Protein AF-A0A8T5BV84-F1 (afdb_monomer)

Solvent-accessible surface area (backbone atoms only — not comparable to full-atom values): 6083 Å² total; per-r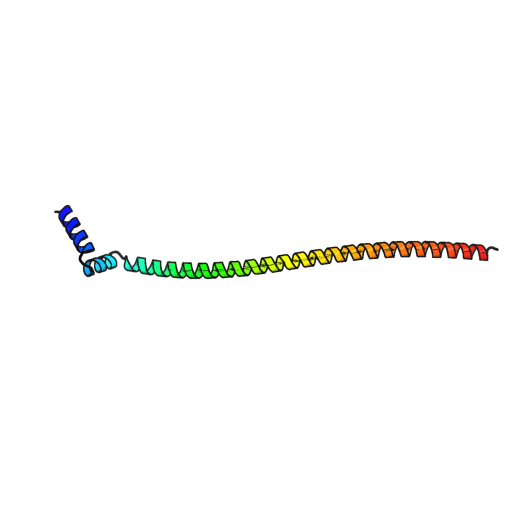esidue (Å²): 105,74,69,55,52,52,51,52,52,52,49,40,53,74,74,32,67,67,58,32,50,51,50,36,54,74,74,41,50,57,63,50,50,57,49,49,55,50,50,53,52,52,51,53,53,51,53,52,53,52,50,52,50,52,52,53,51,52,53,51,52,53,51,54,49,52,51,50,56,52,50,51,55,50,51,54,51,52,51,52,52,52,52,52,53,50,53,52,52,54,52,51,52,52,52,51,52,51,53,51,53,51,52,56,54,50,53,53,66,73,75,110

Secondary structure (DSSP, 8-state):
-HHHHHHHHHHHHHH-HHHHHHHHHHTTHHHHHHHHHHHHHHHHHHHHHHHHHHHHHHHHHHHHHHHHHHHHHHHHHHHHHHHHHHHHHHHHHHHHHHHHHHHHHHHHHHH-

Foldseek 3Di:
DVVVVVVVLVVCCVPPPVSVVVVCVVVCVVVVVVVVVVVVVVVVVVVVVVVVVVVVVVVVVVVVVVVVVVVVVVVVVVVVVVVVVVVVVVVVVVVVVVVVVVVVVVVVVVVD

Radius of gyration: 45.25 Å; Cα contacts (8 Å, |Δi|>4): 10; chains: 1; bounding box: 74×21×131 Å

pLDDT: mean 96.18, std 4.58, range [66.12, 98.62]

Mean predicted aligned error: 7.13 Å

Sequence (112 aa):
MMSELKKTFLKLLEEDLEFRYAIAGLIGLREVLNRLDKVEEEIKKLWEEVKELRIGQNKLWEEVRSLREGQEKLWENQNKLWEEVKALREGQNKLWEEVKALREGQNKLWEE

Structure (mmCIF, N/CA/C/O backbone):
data_AF-A0A8T5BV84-F1
#
_entry.id   AF-A0A8T5BV84-F1
#
loop_
_atom_site.group_PDB
_atom_site.id
_atom_site.type_symbol
_atom_site.label_atom_id
_atom_site.label_alt_id
_atom_site.label_comp_id
_atom_site.label_asym_id
_atom_site.label_entity_id
_atom_site.label_seq_id
_atom_site.pdbx_PDB_ins_code
_atom_site.Cartn_x
_atom_site.Cartn_y
_atom_site.Cartn_z
_atom_site.occupancy
_atom_site.B_iso_or_equiv
_atom_site.auth_seq_id
_atom_site.auth_comp_id
_atom_site.auth_asym_id
_atom_site.auth_atom_id
_atom_site.pdbx_PDB_model_num
ATOM 1 N N . MET A 1 1 ? -24.250 9.826 65.587 1.00 73.19 1 MET A N 1
ATOM 2 C CA . MET A 1 1 ? -25.273 9.993 64.529 1.00 73.19 1 MET A CA 1
ATOM 3 C C . MET A 1 1 ? -24.711 9.983 63.107 1.00 73.19 1 MET A C 1
ATOM 5 O O . MET A 1 1 ? -24.759 8.931 62.493 1.00 73.19 1 MET A O 1
ATOM 9 N N . MET A 1 2 ? -24.155 11.071 62.548 1.00 86.00 2 MET A N 1
ATOM 10 C CA . MET A 1 2 ? -23.758 11.076 61.118 1.00 86.00 2 MET A CA 1
ATOM 11 C C . MET A 1 2 ? -22.644 10.062 60.776 1.00 86.00 2 MET A C 1
ATOM 13 O O . MET A 1 2 ? -22.664 9.452 59.709 1.00 86.00 2 MET A O 1
ATOM 17 N N . SER A 1 3 ? -21.675 9.849 61.677 1.00 90.81 3 SER A N 1
ATOM 18 C CA . SER A 1 3 ? -20.618 8.845 61.468 1.00 90.81 3 SER A CA 1
ATOM 19 C C . SER A 1 3 ? -21.138 7.407 61.568 1.00 90.81 3 SER A C 1
ATOM 21 O O . SER A 1 3 ? -20.671 6.545 60.831 1.00 90.81 3 SER A O 1
ATOM 23 N N . GLU A 1 4 ? -22.124 7.154 62.431 1.00 94.56 4 GLU A N 1
ATOM 24 C CA . GLU A 1 4 ? -22.784 5.849 62.552 1.00 94.56 4 GLU A CA 1
ATOM 25 C C . GLU A 1 4 ? -23.610 5.547 61.305 1.00 94.56 4 GLU A C 1
ATOM 27 O O . GLU A 1 4 ? -23.473 4.464 60.751 1.00 94.56 4 GLU A O 1
ATOM 32 N N . LEU A 1 5 ? -24.365 6.524 60.789 1.00 94.88 5 LEU A N 1
ATOM 33 C CA . LEU A 1 5 ? -25.123 6.366 59.547 1.00 94.88 5 LEU A CA 1
ATOM 34 C C . LEU A 1 5 ? -24.212 6.014 58.361 1.00 94.88 5 LEU A C 1
ATOM 36 O O . LEU A 1 5 ? -24.511 5.084 57.619 1.00 94.88 5 LEU A O 1
ATOM 40 N N . LYS A 1 6 ? -23.075 6.711 58.206 1.00 94.75 6 LYS A N 1
ATOM 41 C CA . LYS A 1 6 ? -22.090 6.404 57.152 1.00 94.75 6 LYS A CA 1
ATOM 42 C C . LYS A 1 6 ? -21.519 4.991 57.287 1.00 94.75 6 LYS A C 1
ATOM 44 O O . LYS A 1 6 ? -21.395 4.301 56.281 1.00 94.75 6 LYS A O 1
ATOM 49 N N . LYS A 1 7 ? -21.199 4.548 58.509 1.00 96.38 7 LYS A N 1
ATOM 50 C CA . LYS A 1 7 ? -20.716 3.180 58.763 1.00 96.38 7 LYS A CA 1
ATOM 51 C C . LYS A 1 7 ? -21.766 2.137 58.390 1.00 96.38 7 LYS A C 1
ATOM 53 O O . LYS A 1 7 ? -21.436 1.181 57.699 1.00 96.38 7 LYS A O 1
ATOM 58 N N . THR A 1 8 ? -23.018 2.338 58.798 1.00 95.88 8 THR A N 1
ATOM 59 C CA . THR A 1 8 ? -24.121 1.429 58.457 1.00 95.88 8 THR A CA 1
ATOM 60 C C . THR A 1 8 ? -24.366 1.387 56.951 1.00 95.88 8 THR A C 1
ATOM 62 O O . THR A 1 8 ? -24.529 0.308 56.394 1.00 95.88 8 THR A O 1
ATOM 65 N N . PHE A 1 9 ? -24.329 2.538 56.273 1.00 95.75 9 PHE A N 1
ATOM 66 C CA . PHE A 1 9 ? -24.497 2.617 54.821 1.00 95.75 9 PHE A CA 1
ATOM 67 C C . PHE A 1 9 ? -23.400 1.856 54.062 1.00 95.75 9 PHE A C 1
ATOM 69 O O . PHE A 1 9 ? -23.704 1.090 53.152 1.00 95.75 9 PHE A O 1
ATOM 76 N N . LEU A 1 10 ? -22.131 2.023 54.456 1.00 96.19 10 LEU A N 1
ATOM 77 C CA . LEU A 1 10 ? -21.013 1.279 53.865 1.00 96.19 10 LEU A CA 1
ATOM 78 C C . LEU A 1 10 ? -21.127 -0.226 54.129 1.00 96.19 10 LEU A C 1
ATOM 80 O O . LEU A 1 10 ? -20.950 -1.015 53.209 1.00 96.19 10 LEU A O 1
ATOM 84 N N . LYS A 1 11 ? -21.504 -0.618 55.352 1.00 96.94 11 LYS A N 1
ATOM 85 C CA . LYS A 1 11 ? -21.716 -2.026 55.704 1.00 96.94 11 LYS A CA 1
ATOM 86 C C . LYS A 1 11 ? -22.804 -2.675 54.840 1.00 96.94 11 LYS A C 1
ATOM 88 O O . LYS A 1 11 ? -22.605 -3.775 54.345 1.00 96.94 11 LYS A O 1
ATOM 93 N N . LEU A 1 12 ? -23.918 -1.977 54.596 1.00 96.94 12 LEU A N 1
ATOM 94 C CA . LEU A 1 12 ? -24.969 -2.456 53.690 1.00 96.94 12 LEU A CA 1
ATOM 95 C C . LEU A 1 12 ? -24.479 -2.554 52.243 1.00 96.94 12 LEU A C 1
ATOM 97 O O . LEU A 1 12 ? -24.766 -3.538 51.576 1.00 96.94 12 LEU A O 1
ATOM 101 N N . LEU A 1 13 ? -23.698 -1.583 51.758 1.00 95.56 13 LEU A N 1
ATOM 102 C CA . LEU A 1 13 ? -23.076 -1.701 50.438 1.00 95.56 13 LEU A CA 1
ATOM 103 C C . LEU A 1 13 ? -22.142 -2.914 50.341 1.00 95.56 13 LEU A C 1
ATOM 105 O O . LEU A 1 13 ? -22.027 -3.479 49.260 1.00 95.56 13 LEU A O 1
ATOM 109 N N . GLU A 1 14 ? -21.467 -3.320 51.415 1.00 96.00 14 GLU A N 1
ATOM 110 C CA . GLU A 1 14 ? -20.528 -4.452 51.433 1.00 96.00 14 GLU A CA 1
ATOM 111 C C . GLU A 1 14 ? -21.204 -5.820 51.626 1.00 96.00 14 GLU A C 1
ATOM 113 O O . GLU A 1 14 ? -20.792 -6.797 50.998 1.00 96.00 14 GLU A O 1
ATOM 118 N N . GLU A 1 15 ? -22.249 -5.900 52.444 1.00 96.75 15 G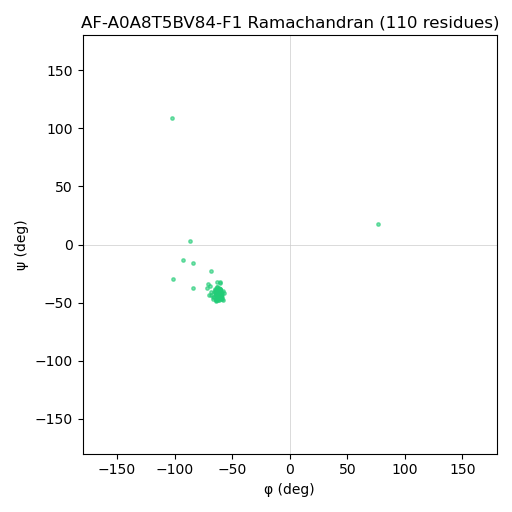LU A N 1
ATOM 119 C CA . GLU A 1 15 ? -22.868 -7.171 52.840 1.00 96.75 15 GLU A CA 1
ATOM 120 C C . GLU A 1 15 ? -24.163 -7.482 52.075 1.00 96.75 15 GLU A C 1
ATOM 122 O O . GLU A 1 15 ? -24.463 -8.652 51.838 1.00 96.75 15 GLU A O 1
ATOM 127 N N . ASP A 1 16 ? -24.916 -6.461 51.652 1.00 97.69 16 ASP A N 1
ATOM 128 C CA . ASP A 1 16 ? -26.204 -6.619 50.973 1.00 97.69 16 ASP A CA 1
ATOM 129 C C . ASP A 1 16 ? -26.063 -6.395 49.460 1.00 97.69 16 ASP A C 1
ATOM 131 O O . ASP A 1 16 ? -25.851 -5.286 48.955 1.00 97.69 16 ASP A O 1
ATOM 135 N N . LEU A 1 17 ? -26.187 -7.497 48.720 1.00 95.69 17 LEU A N 1
ATOM 136 C CA . LEU A 1 17 ? -26.070 -7.522 47.269 1.00 95.69 17 LEU A CA 1
ATOM 137 C C . LEU A 1 17 ? -27.200 -6.741 46.577 1.00 95.69 17 LEU A C 1
ATOM 139 O O . LEU A 1 17 ? -26.944 -6.030 45.604 1.00 95.69 17 LEU A O 1
ATOM 143 N N . GLU A 1 18 ? -28.434 -6.861 47.066 1.00 96.19 18 GLU A N 1
ATOM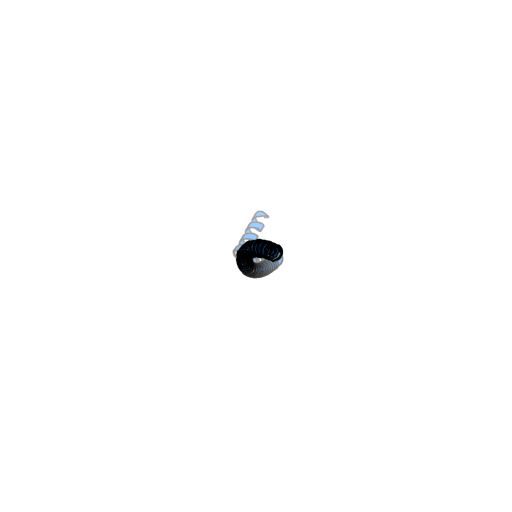 144 C CA . GLU A 1 18 ? -29.605 -6.212 46.474 1.00 96.19 18 GLU A CA 1
ATOM 145 C C . GLU A 1 18 ? -29.546 -4.699 46.705 1.00 96.19 18 GLU A C 1
ATOM 147 O O . GLU A 1 18 ? -29.710 -3.923 45.759 1.00 96.19 18 GLU A O 1
ATOM 152 N N . PHE A 1 19 ? -29.180 -4.273 47.920 1.00 96.44 19 PHE A N 1
ATOM 153 C CA . PHE A 1 19 ? -28.945 -2.865 48.238 1.00 96.44 19 PHE A CA 1
ATOM 154 C C . PHE A 1 19 ? -27.820 -2.268 47.384 1.00 96.44 19 PHE A C 1
ATOM 156 O O . PHE A 1 19 ? -27.987 -1.193 46.801 1.00 96.44 19 PHE A O 1
ATOM 163 N N . ARG A 1 20 ? -26.691 -2.974 47.232 1.00 95.38 20 ARG A N 1
ATOM 164 C CA . ARG A 1 20 ? -25.588 -2.538 46.362 1.00 95.38 20 ARG A CA 1
ATOM 165 C C . ARG A 1 20 ? -26.046 -2.339 44.922 1.00 95.38 20 ARG A C 1
ATOM 167 O O . ARG A 1 20 ? -25.719 -1.312 44.328 1.00 95.38 20 ARG A O 1
ATOM 174 N N . TYR A 1 21 ? -26.786 -3.290 44.352 1.00 94.25 21 TYR A N 1
ATOM 175 C CA . TYR A 1 21 ? -27.264 -3.170 42.975 1.00 94.25 21 TYR A CA 1
ATOM 176 C C . TYR A 1 21 ? -28.324 -2.079 42.806 1.00 94.25 21 TYR A C 1
ATOM 178 O O . TYR A 1 21 ? -28.304 -1.383 41.791 1.00 94.25 21 TYR A O 1
ATOM 186 N N . ALA A 1 22 ? -29.199 -1.874 43.794 1.00 95.00 22 ALA A N 1
ATOM 187 C CA . ALA A 1 22 ? -30.160 -0.775 43.789 1.00 95.00 22 ALA A CA 1
ATOM 188 C C . ALA A 1 22 ? -29.448 0.586 43.785 1.00 95.00 22 ALA A C 1
ATOM 190 O O . ALA A 1 22 ? -29.747 1.435 42.944 1.00 95.00 22 ALA A O 1
ATOM 191 N N . ILE A 1 23 ? -28.449 0.775 44.657 1.00 95.31 23 ILE A N 1
ATOM 192 C CA . ILE A 1 23 ? -27.626 1.991 44.6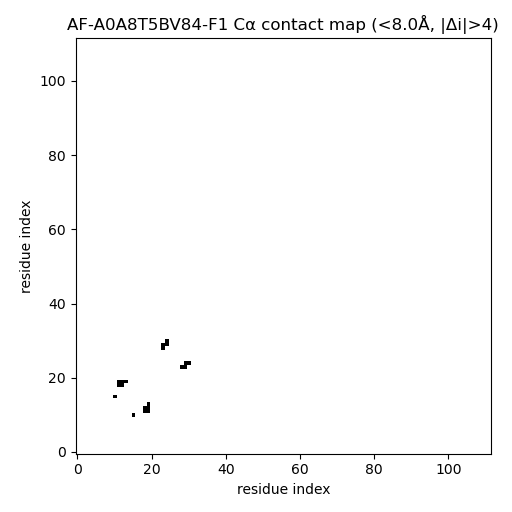72 1.00 95.31 23 ILE A CA 1
ATOM 193 C C . ILE A 1 23 ? -26.853 2.138 43.359 1.00 95.31 23 ILE A C 1
ATOM 195 O O . ILE A 1 23 ? -26.862 3.223 42.786 1.00 95.31 23 ILE A O 1
ATOM 199 N N . ALA A 1 24 ? -26.245 1.066 42.841 1.00 94.12 24 ALA A N 1
ATOM 200 C CA . ALA A 1 24 ? -25.541 1.078 41.559 1.00 94.12 24 ALA A CA 1
ATOM 201 C C . ALA A 1 24 ? -26.452 1.510 40.396 1.00 94.12 24 ALA A C 1
ATOM 203 O O . ALA A 1 24 ? -26.019 2.276 39.538 1.00 94.12 24 ALA A O 1
ATOM 204 N N . GLY A 1 25 ? -27.713 1.067 40.379 1.00 94.00 25 GLY A N 1
ATOM 205 C CA . GLY A 1 25 ? -28.715 1.536 39.422 1.00 94.00 25 GLY A CA 1
ATOM 206 C C . GLY A 1 25 ? -29.078 3.011 39.621 1.00 94.00 25 GLY A C 1
ATOM 207 O O . GLY A 1 25 ? -29.070 3.776 38.665 1.00 94.00 25 GLY A O 1
ATOM 208 N N . LEU A 1 26 ? -29.327 3.439 40.863 1.00 95.62 26 LEU A N 1
ATOM 209 C CA . LEU A 1 26 ? -29.701 4.825 41.182 1.00 95.62 26 LEU A CA 1
ATOM 210 C C . LEU A 1 26 ? -28.611 5.845 40.835 1.00 95.62 26 LEU A C 1
ATOM 212 O O . LEU A 1 26 ? -28.926 6.951 40.401 1.00 95.62 26 LEU A O 1
ATOM 216 N N . ILE A 1 27 ? -27.338 5.489 41.022 1.00 95.31 27 ILE A N 1
ATOM 217 C CA . ILE A 1 27 ? -26.202 6.368 40.702 1.00 95.31 27 ILE A CA 1
ATOM 218 C C . ILE A 1 27 ? -25.749 6.252 39.239 1.00 95.31 27 ILE A C 1
ATOM 220 O O . ILE A 1 27 ? -24.761 6.878 38.858 1.00 95.31 27 ILE A O 1
ATOM 224 N N . GLY A 1 28 ? -26.439 5.451 38.422 1.00 95.12 28 GLY A N 1
ATOM 225 C CA . GLY A 1 28 ? -26.156 5.310 36.994 1.00 95.12 28 GLY A CA 1
ATOM 226 C C . GLY A 1 28 ? -24.934 4.447 36.655 1.00 95.12 28 GLY A C 1
ATOM 227 O O . GLY A 1 28 ? -24.399 4.535 35.549 1.00 95.12 28 GLY A O 1
ATOM 228 N N . LEU A 1 29 ? -24.443 3.623 37.589 1.00 95.19 29 LEU A N 1
ATOM 229 C CA . LEU A 1 29 ? -23.260 2.785 37.365 1.00 95.19 29 LEU A CA 1
ATOM 230 C C . LEU A 1 29 ? -23.507 1.757 36.252 1.00 95.19 29 LEU A C 1
ATOM 232 O O . LEU A 1 29 ? -22.593 1.434 35.495 1.00 95.19 29 LEU A O 1
ATOM 236 N N . ARG A 1 30 ? -24.747 1.274 36.109 1.00 90.25 30 ARG A N 1
ATOM 237 C CA . ARG A 1 30 ? -25.111 0.306 35.067 1.00 90.25 30 ARG A CA 1
ATOM 238 C C . ARG A 1 30 ? -25.051 0.921 33.668 1.00 90.25 30 ARG A C 1
ATOM 240 O O . ARG A 1 30 ? -24.545 0.295 32.742 1.00 90.25 30 ARG A O 1
ATOM 247 N N . GLU A 1 31 ? -25.507 2.157 33.517 1.00 93.81 31 GLU A N 1
ATOM 248 C CA . GLU A 1 31 ? -25.433 2.927 32.278 1.00 93.81 31 GLU A CA 1
ATOM 249 C C . GLU A 1 31 ? -23.980 3.216 31.895 1.00 93.81 31 GLU A C 1
ATOM 251 O O . GLU A 1 31 ? -23.630 3.136 30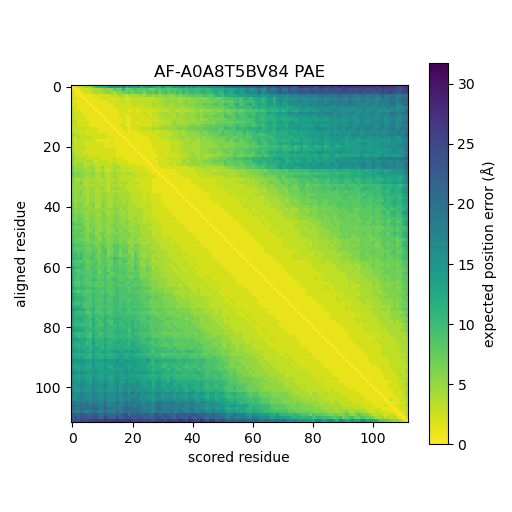.716 1.00 93.81 31 GLU A O 1
ATOM 256 N N . VAL A 1 32 ? -23.124 3.516 32.878 1.00 96.19 32 VAL A N 1
ATOM 257 C CA . VAL A 1 32 ? -21.683 3.711 32.659 1.00 96.19 32 VAL A CA 1
ATOM 258 C C . VAL A 1 32 ? -21.023 2.424 32.167 1.00 96.19 32 VAL A C 1
ATOM 260 O O . VAL A 1 32 ? -20.329 2.468 31.155 1.00 96.19 32 VAL A O 1
ATOM 263 N N . LEU A 1 33 ? -21.274 1.284 32.819 1.00 95.12 33 LEU A N 1
ATOM 264 C CA . LEU A 1 33 ? -20.728 -0.013 32.399 1.00 95.12 33 LEU A CA 1
ATOM 265 C C . LEU A 1 33 ? -21.158 -0.378 30.972 1.00 95.12 33 LEU A C 1
ATOM 267 O O . LEU A 1 33 ? -20.311 -0.656 30.132 1.00 95.12 33 LEU A O 1
ATOM 271 N N . ASN A 1 34 ? -22.444 -0.227 30.647 1.00 94.94 34 ASN A N 1
ATOM 272 C CA . ASN A 1 34 ? -22.943 -0.483 29.292 1.00 94.94 34 ASN A CA 1
ATOM 273 C C . ASN A 1 34 ? -22.286 0.418 28.230 1.00 94.94 34 ASN A C 1
ATOM 275 O O . ASN A 1 34 ? -22.143 0.025 27.073 1.00 94.94 34 ASN A O 1
ATOM 279 N N . ARG A 1 35 ? -21.932 1.663 28.582 1.00 97.25 35 ARG A N 1
ATOM 280 C CA . ARG A 1 35 ? -21.194 2.562 27.680 1.00 97.25 35 ARG A CA 1
ATOM 281 C C . ARG A 1 35 ? -19.742 2.125 27.523 1.00 97.25 35 ARG A C 1
ATOM 283 O O . ARG A 1 35 ? -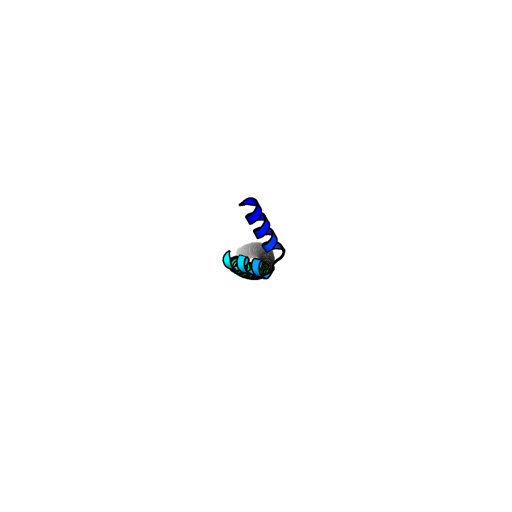19.224 2.236 26.418 1.00 97.25 35 ARG A O 1
ATOM 290 N N . LEU A 1 36 ? -19.108 1.637 28.589 1.00 97.88 36 LEU A N 1
ATOM 291 C CA . LEU A 1 36 ? -17.748 1.099 28.533 1.00 97.88 36 LEU A CA 1
ATOM 292 C C . LEU A 1 36 ? -17.677 -0.143 27.642 1.00 97.88 36 LEU A C 1
ATOM 294 O O . LEU A 1 36 ? -16.797 -0.196 26.793 1.00 97.88 36 LEU A O 1
ATOM 298 N N . ASP A 1 37 ? -18.641 -1.059 27.749 1.00 97.56 37 ASP A N 1
ATOM 299 C CA . ASP A 1 37 ? -18.702 -2.255 26.899 1.00 97.56 37 ASP A CA 1
ATOM 300 C C . ASP A 1 37 ? -18.798 -1.884 25.409 1.00 97.56 37 ASP A C 1
ATOM 302 O O . ASP A 1 37 ? -18.084 -2.429 24.568 1.00 97.56 37 ASP A O 1
ATOM 306 N N . LYS A 1 38 ? -19.636 -0.890 25.078 1.00 98.19 38 LYS A N 1
ATOM 307 C CA . LYS A 1 38 ? -19.757 -0.371 23.704 1.00 98.19 38 LYS A CA 1
ATOM 308 C C . LYS A 1 38 ? -18.463 0.271 23.213 1.00 98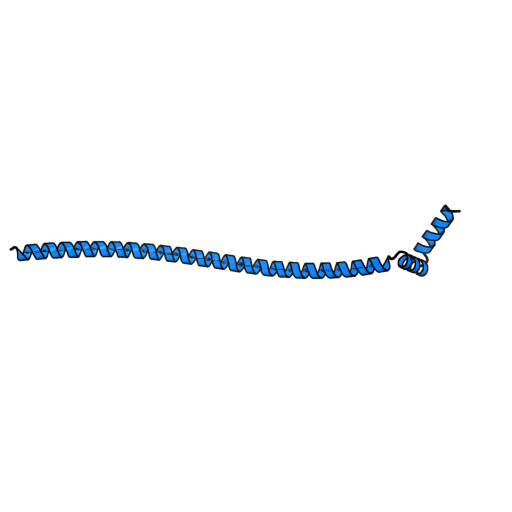.19 38 LYS A C 1
ATOM 310 O O . LYS A 1 38 ? -18.058 0.032 22.081 1.00 98.19 38 LYS A O 1
ATOM 315 N N . VAL A 1 39 ? -17.807 1.065 24.059 1.00 98.38 39 VAL A N 1
ATOM 316 C CA . VAL A 1 39 ? -16.517 1.688 23.730 1.00 98.38 39 VAL A CA 1
ATOM 317 C C . VAL A 1 39 ? -15.442 0.622 23.521 1.00 98.38 39 VAL A C 1
ATOM 319 O O . VAL A 1 39 ? -14.649 0.737 22.593 1.00 98.38 39 VAL A O 1
ATOM 322 N N . GLU A 1 40 ? -15.417 -0.437 24.332 1.00 98.25 40 GLU A N 1
ATOM 323 C CA . GLU A 1 40 ? -14.491 -1.554 24.141 1.00 98.25 40 GLU A CA 1
ATOM 324 C C . GLU A 1 40 ? -14.727 -2.253 22.794 1.00 98.25 40 GLU A C 1
ATOM 326 O O . GLU A 1 40 ? -13.770 -2.563 22.081 1.00 98.25 40 GLU A O 1
ATOM 331 N N . GLU A 1 41 ? -15.987 -2.470 22.413 1.00 98.25 41 GLU A N 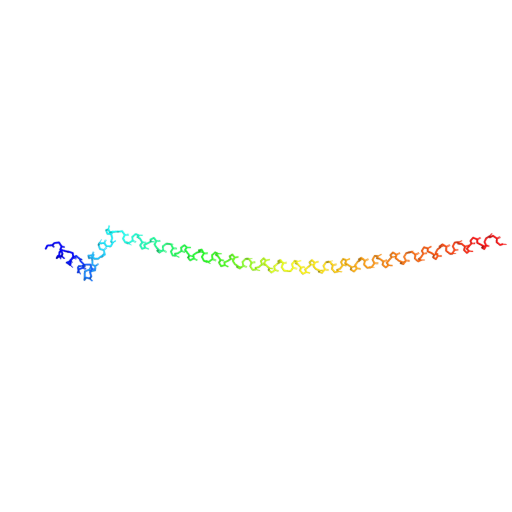1
ATOM 332 C CA . GLU A 1 41 ? -16.339 -3.052 21.117 1.00 98.25 41 GLU A CA 1
ATOM 333 C C . GLU A 1 41 ? -15.904 -2.158 19.942 1.00 98.25 41 GLU A C 1
ATOM 335 O O . GLU A 1 41 ? -15.313 -2.645 18.976 1.00 98.25 41 GLU A O 1
ATOM 340 N N . GLU A 1 42 ? -16.137 -0.846 20.031 1.00 98.44 42 GLU A N 1
ATOM 341 C CA . GLU A 1 42 ? -15.684 0.123 19.025 1.00 98.44 42 GLU A CA 1
ATOM 342 C C . GLU A 1 42 ? -14.154 0.163 18.921 1.00 98.44 42 GLU A C 1
ATOM 344 O O . GLU A 1 42 ? -13.608 0.160 17.818 1.00 98.44 42 GLU A O 1
ATOM 349 N N . ILE A 1 43 ? -13.443 0.117 20.051 1.00 98.38 43 ILE A N 1
ATOM 350 C CA . ILE A 1 43 ? -11.976 0.046 20.076 1.00 98.38 43 ILE A CA 1
ATOM 351 C C . ILE A 1 43 ? -11.479 -1.232 19.391 1.00 98.38 43 ILE A C 1
ATOM 353 O O . ILE A 1 43 ? -10.509 -1.173 18.634 1.00 98.38 43 ILE A O 1
ATOM 357 N N . LYS A 1 44 ? -12.127 -2.382 19.617 1.00 98.50 44 LYS A N 1
ATOM 358 C CA . LYS A 1 44 ? -11.771 -3.640 18.936 1.00 98.50 44 LYS A CA 1
ATOM 359 C C . LYS A 1 44 ? -11.937 -3.522 17.420 1.00 98.50 44 LYS A C 1
ATOM 361 O O . LYS A 1 44 ? -11.012 -3.877 16.694 1.00 98.50 44 LYS A O 1
ATOM 366 N N . LYS A 1 45 ? -13.052 -2.950 16.953 1.00 98.50 45 LYS A N 1
ATOM 367 C CA . LYS A 1 45 ? -13.300 -2.695 15.521 1.00 98.50 45 LYS A CA 1
ATOM 368 C C . LYS A 1 45 ? -12.242 -1.773 14.911 1.00 98.50 45 LYS A C 1
ATOM 370 O O . LYS A 1 45 ? -11.674 -2.093 13.871 1.00 98.50 45 LYS A O 1
ATOM 375 N N . LEU A 1 46 ? -11.892 -0.683 15.598 1.00 98.56 46 LEU A N 1
ATOM 376 C CA . LEU A 1 46 ? -10.824 0.220 15.155 1.00 98.56 46 LEU A CA 1
ATOM 377 C C . LEU A 1 46 ? -9.468 -0.489 15.051 1.00 98.56 46 LEU A C 1
ATOM 379 O O . LEU A 1 46 ? -8.703 -0.231 14.123 1.00 98.56 46 LEU A O 1
ATOM 383 N N . TRP A 1 47 ? -9.153 -1.398 15.976 1.00 98.44 47 TRP A N 1
ATOM 384 C CA . TRP A 1 47 ? -7.922 -2.186 15.906 1.00 98.44 47 TRP A CA 1
ATOM 385 C C . TRP A 1 47 ? -7.882 -3.123 14.697 1.00 98.44 47 TRP A C 1
ATOM 387 O O . TRP A 1 47 ? -6.820 -3.273 14.086 1.00 98.44 47 TRP A O 1
ATOM 397 N N . GLU A 1 48 ? -9.012 -3.730 14.338 1.00 98.31 48 GLU A N 1
ATOM 398 C CA . GLU A 1 48 ? -9.133 -4.551 13.131 1.00 98.31 48 GLU A CA 1
ATOM 399 C C . GLU A 1 48 ? -8.931 -3.707 11.866 1.00 98.31 48 GLU A C 1
ATOM 401 O O . GLU A 1 48 ? -8.102 -4.059 11.026 1.00 98.31 48 GLU A O 1
ATOM 406 N N . GLU A 1 49 ? -9.573 -2.541 11.770 1.00 98.50 49 GLU A N 1
ATOM 407 C CA . GLU A 1 49 ? -9.381 -1.609 10.651 1.00 98.50 49 GLU A CA 1
ATOM 408 C C . GLU A 1 49 ? -7.923 -1.139 10.533 1.00 98.50 49 GLU A C 1
ATOM 410 O O . GLU A 1 49 ? -7.339 -1.160 9.448 1.00 98.50 49 GLU A O 1
ATOM 415 N N . VAL A 1 50 ? -7.284 -0.775 11.651 1.00 98.50 50 VAL A N 1
ATOM 416 C CA . VAL A 1 50 ? -5.865 -0.382 11.678 1.00 98.50 50 VAL A CA 1
ATOM 417 C C . VAL A 1 50 ? -4.962 -1.524 11.209 1.00 98.50 50 VAL A C 1
ATOM 419 O O . VAL A 1 50 ? -3.959 -1.281 10.530 1.00 98.50 50 VAL A O 1
ATOM 422 N N . LYS A 1 51 ? -5.289 -2.772 11.551 1.00 98.44 51 LYS A N 1
ATOM 423 C CA . LYS A 1 51 ? -4.536 -3.944 11.098 1.00 98.44 51 LYS A CA 1
ATOM 424 C C . LYS A 1 51 ? -4.665 -4.136 9.586 1.00 98.44 51 LYS A C 1
ATOM 426 O O . LYS A 1 51 ? -3.641 -4.321 8.928 1.00 98.44 51 LYS A O 1
ATOM 431 N N . GLU A 1 52 ? -5.870 -4.028 9.033 1.00 98.44 52 GLU A N 1
ATOM 432 C CA . GLU A 1 52 ? -6.097 -4.117 7.584 1.00 98.44 52 GLU A CA 1
ATOM 433 C C . GLU A 1 52 ? -5.399 -2.982 6.826 1.00 98.44 52 GLU A C 1
ATOM 435 O O . GLU A 1 52 ? -4.726 -3.221 5.820 1.00 98.44 52 GLU A O 1
ATOM 440 N N . LEU A 1 53 ? -5.441 -1.757 7.358 1.00 98.56 53 LEU A N 1
ATOM 441 C CA . LEU A 1 53 ? -4.704 -0.622 6.799 1.00 98.56 53 LEU A CA 1
ATOM 442 C C . LEU A 1 53 ? -3.190 -0.867 6.776 1.00 98.56 53 LEU A C 1
ATOM 444 O O . LEU A 1 53 ? -2.535 -0.554 5.782 1.00 98.56 53 LEU A O 1
ATOM 448 N N . ARG A 1 54 ? -2.619 -1.466 7.829 1.00 98.31 54 ARG A N 1
ATOM 449 C CA . ARG A 1 54 ? -1.194 -1.843 7.855 1.00 98.31 54 ARG A CA 1
ATOM 450 C C . ARG A 1 54 ? -0.858 -2.902 6.808 1.00 98.31 54 ARG A C 1
ATOM 452 O O . ARG A 1 54 ? 0.190 -2.810 6.172 1.00 98.31 54 ARG A O 1
ATOM 459 N N . ILE A 1 55 ? -1.732 -3.888 6.604 1.00 98.25 55 ILE A N 1
ATOM 460 C CA . ILE A 1 55 ? -1.553 -4.903 5.555 1.00 98.25 55 ILE A CA 1
ATOM 461 C C . ILE A 1 55 ? -1.582 -4.242 4.172 1.00 98.25 55 ILE A C 1
ATOM 463 O O . ILE A 1 55 ? -0.696 -4.496 3.355 1.00 98.25 55 ILE A O 1
ATOM 467 N N . GLY A 1 56 ? -2.555 -3.362 3.920 1.00 98.38 56 GLY A N 1
ATOM 468 C CA . GLY A 1 56 ? -2.642 -2.591 2.678 1.00 98.38 56 GLY A CA 1
ATOM 469 C C . GLY A 1 56 ? -1.405 -1.725 2.435 1.00 98.38 56 GLY A C 1
ATOM 470 O O . GLY A 1 56 ? -0.855 -1.721 1.335 1.00 98.38 56 GLY A O 1
ATOM 471 N N . GLN A 1 57 ? -0.904 -1.057 3.476 1.00 98.44 57 GLN A N 1
ATOM 472 C CA . GLN A 1 57 ? 0.311 -0.249 3.395 1.00 98.44 57 GLN A CA 1
ATOM 473 C C . GLN A 1 57 ? 1.541 -1.091 3.027 1.00 98.44 57 GLN A C 1
ATOM 475 O O . GLN A 1 57 ? 2.336 -0.668 2.191 1.00 98.44 57 GLN A O 1
ATOM 480 N N . ASN A 1 58 ? 1.692 -2.286 3.602 1.00 98.25 58 ASN A N 1
ATOM 481 C CA . ASN A 1 58 ? 2.803 -3.180 3.267 1.00 98.25 58 ASN A CA 1
ATOM 482 C C . ASN A 1 58 ? 2.764 -3.624 1.798 1.00 98.25 58 ASN A C 1
ATOM 484 O O . ASN A 1 58 ? 3.798 -3.589 1.135 1.00 98.25 58 ASN A O 1
ATOM 488 N N . LYS A 1 59 ? 1.581 -3.957 1.265 1.00 98.38 59 LYS A N 1
ATOM 489 C CA . LYS A 1 59 ? 1.417 -4.298 -0.160 1.00 98.38 59 LYS A CA 1
ATOM 490 C C . LYS A 1 59 ? 1.820 -3.140 -1.073 1.00 98.38 59 LYS A C 1
ATOM 492 O O . LYS A 1 59 ? 2.569 -3.339 -2.023 1.00 98.38 59 LYS A O 1
ATOM 497 N N . LEU A 1 60 ? 1.406 -1.915 -0.741 1.00 98.56 60 LEU A N 1
ATOM 498 C CA . LEU A 1 60 ? 1.814 -0.723 -1.490 1.00 98.56 60 LEU A CA 1
ATOM 499 C C . LEU A 1 60 ? 3.336 -0.521 -1.473 1.00 98.56 60 LEU A C 1
ATOM 501 O O . LEU A 1 60 ? 3.921 -0.158 -2.490 1.00 98.56 60 LEU A O 1
ATOM 505 N N . TRP A 1 61 ? 4.001 -0.776 -0.343 1.00 98.38 61 TRP A N 1
ATOM 506 C CA . TRP A 1 61 ? 5.464 -0.708 -0.269 1.00 98.38 61 TRP A CA 1
ATOM 507 C C . TRP A 1 61 ? 6.155 -1.739 -1.166 1.00 98.38 61 TRP A C 1
ATOM 509 O O . TRP A 1 61 ? 7.179 -1.422 -1.776 1.00 98.38 61 TRP A O 1
ATOM 519 N N . GLU A 1 62 ? 5.611 -2.952 -1.261 1.00 98.38 62 GLU A N 1
ATOM 520 C CA . GLU A 1 62 ? 6.115 -3.994 -2.162 1.00 98.38 62 GLU A CA 1
ATOM 521 C C . GLU A 1 62 ? 5.939 -3.600 -3.634 1.00 98.38 62 GLU A C 1
ATOM 523 O O . GLU A 1 62 ? 6.893 -3.692 -4.409 1.00 98.38 62 GLU A O 1
ATOM 528 N N . GLU A 1 63 ? 4.772 -3.073 -4.011 1.00 98.50 63 GLU A N 1
ATOM 529 C CA . GLU A 1 63 ? 4.518 -2.569 -5.366 1.00 98.50 63 GLU A CA 1
ATOM 530 C C . GLU A 1 63 ? 5.466 -1.420 -5.734 1.00 98.50 63 GLU A C 1
ATOM 532 O O . GLU A 1 63 ? 6.087 -1.438 -6.797 1.00 98.50 63 GLU A O 1
ATOM 537 N N . VAL A 1 64 ? 5.658 -0.450 -4.833 1.00 98.56 64 VAL A N 1
ATOM 538 C CA . VAL A 1 64 ? 6.603 0.661 -5.038 1.00 98.56 64 VAL A CA 1
ATOM 539 C C . VAL A 1 64 ? 8.034 0.153 -5.213 1.00 98.56 64 VAL A C 1
ATOM 541 O O . VAL A 1 64 ? 8.777 0.695 -6.034 1.00 98.56 64 VAL A O 1
ATOM 544 N N . ARG A 1 65 ? 8.441 -0.883 -4.469 1.00 98.38 65 ARG A N 1
ATOM 545 C CA . ARG A 1 65 ? 9.763 -1.501 -4.639 1.00 98.38 65 ARG A CA 1
ATOM 546 C C . ARG A 1 65 ? 9.898 -2.138 -6.021 1.00 98.38 65 ARG A C 1
ATOM 548 O O . ARG A 1 65 ? 10.867 -1.848 -6.715 1.00 98.38 65 ARG A O 1
ATOM 555 N N . SER A 1 66 ? 8.909 -2.924 -6.442 1.00 98.44 66 SER A N 1
ATOM 556 C CA . SER A 1 66 ? 8.904 -3.560 -7.764 1.00 98.44 66 SER A CA 1
ATOM 557 C C . SER A 1 66 ? 8.943 -2.530 -8.900 1.00 98.44 66 SER A C 1
ATOM 559 O O . SER A 1 66 ? 9.700 -2.685 -9.859 1.00 98.44 66 SER A O 1
ATOM 561 N N . LEU A 1 67 ? 8.201 -1.426 -8.767 1.00 98.62 67 LEU A N 1
ATOM 562 C CA . LEU A 1 67 ? 8.236 -0.320 -9.726 1.00 98.62 67 LEU A CA 1
ATOM 563 C C . LEU A 1 67 ? 9.621 0.331 -9.812 1.00 98.62 67 LEU A C 1
ATOM 565 O O . LEU A 1 67 ? 10.083 0.620 -10.915 1.00 98.62 67 LEU A O 1
ATOM 569 N N . ARG A 1 68 ? 10.301 0.536 -8.677 1.00 98.38 68 ARG A N 1
ATOM 570 C CA . ARG A 1 68 ? 11.669 1.083 -8.654 1.00 98.38 68 ARG A CA 1
ATOM 571 C C . ARG A 1 68 ? 12.663 0.159 -9.352 1.00 98.38 68 ARG A C 1
ATOM 573 O O . ARG A 1 68 ? 13.432 0.632 -10.181 1.00 98.38 68 ARG A O 1
ATOM 580 N N . GLU A 1 69 ? 12.603 -1.142 -9.081 1.00 98.38 69 GLU A N 1
ATOM 581 C CA . GLU A 1 69 ? 13.440 -2.140 -9.763 1.00 98.38 69 GLU A CA 1
ATOM 582 C C . GLU A 1 69 ? 13.167 -2.169 -11.277 1.00 98.38 69 GLU A C 1
ATOM 584 O O . GLU A 1 69 ? 14.086 -2.266 -12.091 1.00 98.38 69 GLU A O 1
ATOM 589 N N . GLY A 1 70 ? 11.897 -2.053 -11.678 1.00 98.56 70 GLY A N 1
ATOM 590 C CA . GLY A 1 70 ? 11.511 -1.937 -13.084 1.00 98.56 70 GLY A CA 1
ATOM 591 C C . GLY A 1 70 ? 12.080 -0.681 -13.749 1.00 98.56 70 GLY A C 1
ATOM 592 O O . GLY A 1 70 ? 12.598 -0.755 -14.863 1.00 98.56 70 GLY A O 1
ATOM 593 N N . GLN A 1 71 ? 12.034 0.464 -13.062 1.00 98.44 71 GLN A N 1
ATOM 594 C CA . GLN A 1 71 ? 12.625 1.714 -13.546 1.00 98.44 71 GLN A CA 1
ATOM 595 C C . GLN A 1 71 ? 14.143 1.612 -13.703 1.00 98.44 71 GLN A C 1
ATOM 597 O O . GLN A 1 71 ? 14.672 2.080 -14.707 1.00 98.44 71 GLN A O 1
ATOM 602 N N . GLU A 1 72 ? 14.841 0.983 -12.760 1.00 98.44 72 GLU A N 1
ATOM 603 C CA . GLU A 1 72 ? 16.292 0.789 -12.832 1.00 98.44 72 GLU A CA 1
ATOM 604 C C . GLU A 1 72 ? 16.691 -0.037 -14.064 1.00 98.44 72 GLU A C 1
ATOM 606 O O . GLU A 1 72 ? 17.533 0.391 -14.852 1.00 98.44 72 GLU A O 1
ATOM 611 N N . LYS A 1 73 ? 15.984 -1.142 -14.332 1.00 98.38 73 LYS A N 1
ATOM 612 C CA . LYS A 1 73 ? 16.194 -1.946 -15.551 1.00 98.38 73 LYS A CA 1
ATOM 613 C C . LYS A 1 73 ? 15.934 -1.159 -16.836 1.00 98.38 73 LYS A C 1
ATOM 615 O O . LYS A 1 73 ? 16.637 -1.342 -17.829 1.00 98.38 73 LYS A O 1
ATOM 620 N N . LEU A 1 74 ? 14.918 -0.293 -16.845 1.00 98.56 74 LEU A N 1
ATOM 621 C CA . LEU A 1 74 ? 14.656 0.580 -17.992 1.00 98.56 74 LEU A CA 1
ATOM 622 C C . LEU A 1 74 ? 15.803 1.569 -18.214 1.00 98.56 74 LEU A C 1
ATOM 624 O O . LEU A 1 74 ? 16.220 1.750 -19.355 1.00 98.56 74 LEU A O 1
ATOM 628 N N . TRP A 1 75 ? 16.347 2.157 -17.146 1.00 98.31 75 TRP A N 1
ATOM 629 C CA . TRP A 1 75 ? 17.515 3.037 -17.223 1.00 98.31 75 TRP A CA 1
ATOM 630 C C . TRP A 1 75 ? 18.752 2.320 -17.768 1.00 98.31 75 TRP A C 1
ATOM 632 O O . TRP A 1 75 ? 19.420 2.846 -18.657 1.00 98.31 75 TRP A O 1
ATOM 642 N N . GLU A 1 76 ? 19.032 1.104 -17.300 1.00 98.25 76 GLU A N 1
ATOM 643 C CA . GLU A 1 76 ? 20.135 0.289 -17.819 1.00 98.25 76 GLU A CA 1
ATOM 644 C C . GLU A 1 76 ? 19.980 -0.005 -19.316 1.00 98.25 76 GLU A C 1
ATOM 646 O O . GLU A 1 76 ? 20.923 0.168 -20.091 1.00 98.25 76 GLU A O 1
ATOM 651 N N . ASN A 1 77 ? 18.783 -0.411 -19.746 1.00 98.31 77 ASN A N 1
ATOM 652 C CA . ASN A 1 77 ? 18.504 -0.670 -21.157 1.00 98.31 77 ASN A CA 1
ATOM 653 C C . ASN A 1 77 ? 18.615 0.604 -22.002 1.00 98.31 77 ASN A C 1
ATOM 655 O O . ASN A 1 77 ? 19.163 0.567 -23.101 1.00 98.31 77 ASN A O 1
ATOM 659 N N . GLN A 1 78 ? 18.146 1.740 -21.483 1.00 98.38 78 GLN A N 1
ATOM 660 C CA . GLN A 1 78 ? 18.274 3.027 -22.156 1.00 98.38 78 GLN A CA 1
ATOM 661 C C . GLN A 1 78 ? 19.746 3.411 -22.348 1.00 98.38 78 GLN A C 1
ATOM 663 O O . GLN A 1 78 ? 20.108 3.889 -23.421 1.00 98.38 78 GLN A O 1
ATOM 668 N N . ASN A 1 79 ? 20.601 3.169 -21.351 1.00 98.25 79 ASN A N 1
ATOM 669 C CA . ASN A 1 79 ? 22.040 3.419 -21.459 1.00 98.25 79 ASN A CA 1
ATOM 670 C C . ASN A 1 79 ? 22.696 2.538 -22.530 1.00 98.25 79 ASN A C 1
ATOM 672 O O . ASN A 1 79 ? 23.442 3.056 -23.358 1.00 98.25 79 ASN A O 1
ATOM 676 N N . LYS A 1 80 ? 22.356 1.243 -22.589 1.00 98.31 80 LYS A N 1
ATOM 677 C CA . LYS A 1 80 ? 22.835 0.344 -23.657 1.00 98.31 80 LYS A CA 1
ATOM 678 C C . LYS A 1 80 ? 22.413 0.827 -25.045 1.00 98.31 80 LYS A C 1
ATOM 680 O O . LYS A 1 80 ? 23.234 0.881 -25.953 1.00 98.31 80 LYS A O 1
ATOM 685 N N . LEU A 1 81 ? 21.160 1.262 -25.198 1.00 98.44 81 LEU A N 1
ATOM 686 C CA . LEU A 1 81 ? 20.684 1.842 -26.457 1.00 98.44 81 LEU A CA 1
ATOM 687 C C . LEU A 1 81 ? 21.475 3.096 -26.849 1.00 98.44 81 LEU A C 1
ATOM 689 O O . LEU A 1 81 ? 21.784 3.285 -28.024 1.00 98.44 81 LEU A O 1
ATOM 693 N N . TRP A 1 82 ? 21.834 3.952 -25.890 1.00 98.31 82 TRP A N 1
ATOM 694 C CA . TRP A 1 82 ? 22.684 5.114 -26.162 1.00 98.31 82 TRP A CA 1
ATOM 695 C C . TRP A 1 82 ? 24.081 4.720 -26.649 1.00 98.31 82 TRP A C 1
ATOM 697 O O . TRP A 1 82 ? 24.595 5.346 -27.580 1.00 98.31 82 TRP A O 1
ATOM 707 N N . GLU A 1 83 ? 24.682 3.685 -26.063 1.00 98.31 83 GLU A N 1
ATOM 708 C CA . GLU A 1 83 ? 25.972 3.145 -26.505 1.00 98.31 83 GLU A CA 1
ATOM 709 C C . GLU A 1 83 ? 25.891 2.580 -27.928 1.00 98.31 83 GLU A C 1
ATOM 711 O O . GLU A 1 83 ? 26.726 2.918 -28.770 1.00 98.31 83 GLU A O 1
ATOM 716 N N . GLU A 1 84 ? 24.850 1.804 -28.239 1.00 98.38 84 GLU A N 1
ATOM 717 C CA . GLU A 1 84 ? 24.611 1.277 -29.587 1.00 98.38 84 GLU A CA 1
ATOM 718 C C . GLU A 1 84 ? 24.414 2.400 -30.613 1.00 98.38 84 GLU A C 1
ATOM 720 O O . GLU A 1 84 ? 25.037 2.396 -31.676 1.00 98.38 84 GLU A O 1
ATOM 725 N N . VAL A 1 85 ? 23.608 3.416 -30.286 1.00 98.50 85 VAL A N 1
ATOM 726 C CA . VAL A 1 85 ? 23.407 4.593 -31.148 1.00 98.50 85 VAL A CA 1
ATOM 727 C C . VAL A 1 85 ? 24.723 5.329 -31.391 1.00 98.50 85 VAL A C 1
ATOM 729 O O . VAL A 1 85 ? 24.975 5.786 -32.510 1.00 98.50 85 VAL A O 1
ATOM 732 N N . LYS A 1 86 ? 25.579 5.451 -30.372 1.00 98.25 86 LYS A N 1
ATOM 733 C CA . LYS A 1 86 ? 26.901 6.065 -30.520 1.00 98.25 86 LYS A CA 1
ATOM 734 C C . LYS A 1 86 ? 27.789 5.245 -31.460 1.00 98.25 86 LYS A C 1
ATOM 736 O O . LYS A 1 86 ? 28.350 5.816 -32.393 1.00 98.25 86 LYS A O 1
ATOM 741 N N . ALA A 1 87 ? 27.849 3.927 -31.278 1.00 98.31 87 ALA A N 1
ATOM 742 C CA . ALA A 1 87 ? 28.620 3.033 -32.140 1.00 98.31 87 ALA A CA 1
ATOM 743 C C . ALA A 1 87 ? 28.136 3.076 -33.602 1.00 98.31 87 ALA A C 1
ATOM 745 O O . ALA A 1 87 ? 28.946 3.141 -34.527 1.00 98.31 87 ALA A O 1
ATOM 746 N N . LEU A 1 88 ? 26.818 3.121 -33.827 1.00 98.50 88 LEU A N 1
ATOM 747 C CA . LEU A 1 88 ? 26.238 3.270 -35.165 1.00 98.50 88 LEU A CA 1
ATOM 748 C C . LEU A 1 88 ? 26.635 4.597 -35.823 1.00 98.50 88 LEU A C 1
ATOM 750 O O . LEU A 1 88 ? 26.974 4.611 -37.006 1.00 98.50 88 LEU A O 1
ATOM 754 N N . ARG A 1 89 ? 26.634 5.706 -35.073 1.00 98.12 89 ARG A N 1
ATOM 755 C CA . ARG A 1 89 ? 27.091 7.013 -35.580 1.00 98.12 89 ARG A CA 1
ATOM 756 C C . ARG A 1 89 ? 28.567 6.985 -35.968 1.00 98.12 89 ARG A C 1
ATOM 758 O O . ARG A 1 89 ? 28.929 7.505 -37.020 1.00 98.12 89 ARG A O 1
ATOM 765 N N . GLU A 1 90 ? 29.412 6.361 -35.152 1.00 97.94 90 GLU A N 1
ATOM 766 C CA . GLU A 1 90 ? 30.836 6.193 -35.459 1.00 97.94 90 GLU A CA 1
ATOM 767 C C . GLU A 1 90 ? 31.046 5.340 -36.719 1.00 97.94 90 GLU A C 1
ATOM 769 O O . GLU A 1 90 ? 31.834 5.711 -37.590 1.00 97.94 90 GLU A O 1
ATOM 774 N N . GLY A 1 91 ? 30.300 4.240 -36.863 1.00 98.31 91 GLY A N 1
ATOM 775 C CA . GLY A 1 91 ? 30.316 3.406 -38.067 1.00 98.31 91 GLY A CA 1
ATOM 776 C C . GLY A 1 91 ? 29.866 4.160 -39.322 1.00 98.31 91 GLY A C 1
ATOM 777 O O . GLY A 1 91 ? 30.517 4.067 -40.362 1.00 98.31 91 GLY A O 1
ATOM 778 N N . GLN A 1 92 ? 28.803 4.965 -39.226 1.00 97.88 92 GLN A N 1
ATOM 779 C CA . GLN A 1 92 ? 28.352 5.812 -40.335 1.00 97.88 92 GLN A CA 1
ATOM 780 C C . GLN A 1 92 ? 29.413 6.833 -40.748 1.00 97.88 92 GLN A C 1
ATOM 782 O O . GLN A 1 92 ? 29.641 7.006 -41.942 1.00 97.88 92 GLN A O 1
ATOM 787 N N . ASN A 1 93 ? 30.084 7.483 -39.794 1.00 97.94 93 ASN A N 1
ATOM 788 C CA . ASN A 1 93 ? 31.136 8.452 -40.107 1.00 97.94 93 ASN A CA 1
ATOM 789 C C . ASN A 1 93 ? 32.292 7.811 -40.888 1.00 97.94 93 ASN A C 1
ATOM 791 O O . ASN A 1 93 ? 32.728 8.379 -41.886 1.00 97.94 93 ASN A O 1
ATOM 795 N N . LYS A 1 94 ? 32.726 6.603 -40.503 1.00 97.75 94 LYS A N 1
ATOM 796 C CA . LYS A 1 94 ? 33.758 5.856 -41.245 1.00 97.75 94 LYS A CA 1
ATOM 797 C C . LYS A 1 94 ? 33.322 5.534 -42.674 1.00 97.75 94 LYS A C 1
ATOM 799 O O . LYS A 1 94 ? 34.077 5.766 -43.611 1.00 97.75 94 LYS A O 1
ATOM 804 N N . LEU A 1 95 ? 32.082 5.074 -42.858 1.00 98.00 95 LEU A N 1
ATOM 805 C CA . LEU A 1 95 ? 31.533 4.824 -44.195 1.00 98.00 95 LEU A CA 1
ATOM 806 C C . LEU A 1 95 ? 31.500 6.098 -45.051 1.00 98.00 95 LEU A C 1
ATOM 808 O O . LEU A 1 95 ? 31.804 6.049 -46.240 1.00 98.00 95 LEU A O 1
ATOM 812 N N . TRP A 1 96 ? 31.158 7.249 -44.465 1.00 97.81 96 TRP A N 1
ATOM 813 C CA . TRP A 1 96 ? 31.201 8.534 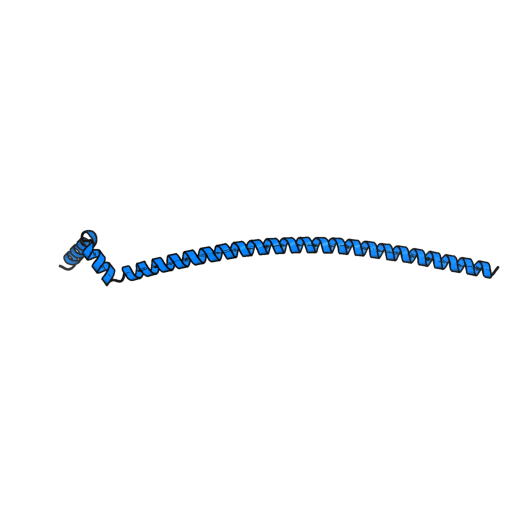-45.168 1.00 97.81 96 TRP A CA 1
ATOM 814 C C . TRP A 1 96 ? 32.616 8.910 -45.617 1.00 97.81 96 TRP A C 1
ATOM 816 O O . TRP A 1 96 ? 32.787 9.382 -46.743 1.00 97.81 96 TRP A O 1
ATOM 826 N N . GLU A 1 97 ? 33.622 8.687 -44.770 1.00 97.56 97 GLU A N 1
ATOM 827 C CA . GLU A 1 97 ? 35.032 8.904 -45.115 1.00 97.56 97 GLU A CA 1
ATOM 828 C C . GLU A 1 97 ? 35.482 7.987 -46.260 1.00 97.56 97 GLU A C 1
ATOM 830 O O . GLU A 1 97 ? 36.071 8.468 -47.229 1.00 97.56 97 GLU A O 1
ATOM 835 N N . GLU A 1 98 ? 35.137 6.698 -46.212 1.00 97.31 98 GLU A N 1
ATOM 836 C CA . GLU A 1 98 ? 35.438 5.737 -47.281 1.00 97.31 98 GLU A CA 1
ATOM 837 C C . GLU A 1 98 ? 34.770 6.125 -48.608 1.00 97.31 98 GLU A C 1
ATOM 839 O O . GLU A 1 98 ? 35.422 6.153 -49.653 1.00 97.31 98 GLU A O 1
ATOM 844 N N . VAL A 1 99 ? 33.485 6.497 -48.583 1.00 97.62 99 VAL A N 1
ATOM 845 C CA . VAL A 1 99 ? 32.759 6.968 -49.774 1.00 97.62 99 VAL A CA 1
ATOM 846 C C . VAL A 1 99 ? 33.406 8.226 -50.352 1.00 97.62 99 VAL A C 1
ATOM 848 O O . VAL A 1 99 ? 33.504 8.360 -51.575 1.00 97.62 99 VAL A O 1
ATOM 851 N N . LYS A 1 100 ? 33.856 9.153 -49.501 1.00 96.94 100 LYS A N 1
ATOM 852 C CA . LYS A 1 100 ? 34.556 10.362 -49.943 1.00 96.94 100 LYS A CA 1
ATOM 853 C C . LYS A 1 100 ? 35.883 10.011 -50.620 1.00 96.94 100 LYS A C 1
ATOM 855 O O . LYS A 1 100 ? 36.126 10.483 -51.728 1.00 96.94 100 LYS A O 1
ATOM 860 N N . ALA A 1 101 ? 36.686 9.140 -50.011 1.00 96.69 101 ALA A N 1
ATOM 861 C CA . ALA A 1 101 ? 37.955 8.687 -50.576 1.00 96.69 101 ALA A CA 1
ATOM 862 C C . ALA A 1 101 ? 37.768 7.961 -51.922 1.00 96.69 101 ALA A C 1
ATOM 864 O O . ALA A 1 101 ? 38.507 8.216 -52.871 1.00 96.69 101 ALA A O 1
ATOM 865 N N . LEU A 1 102 ? 36.743 7.109 -52.042 1.00 96.94 102 LEU A N 1
ATOM 866 C CA . LEU A 1 102 ? 36.402 6.436 -53.300 1.00 96.94 102 LEU A CA 1
ATOM 867 C C . LEU A 1 102 ? 36.021 7.429 -54.403 1.00 96.94 102 LEU A C 1
ATOM 869 O O . LEU A 1 102 ? 36.472 7.278 -55.537 1.00 96.94 102 LEU A O 1
ATOM 873 N N . ARG A 1 103 ? 35.222 8.457 -54.084 1.00 95.69 103 ARG A N 1
ATOM 874 C CA . ARG A 1 103 ? 34.870 9.522 -55.040 1.00 95.69 103 ARG A CA 1
ATOM 875 C C . ARG A 1 103 ? 36.098 10.302 -55.499 1.00 95.69 103 ARG A C 1
ATOM 877 O O . ARG A 1 103 ? 36.241 10.556 -56.689 1.00 95.69 103 ARG A O 1
ATOM 884 N N . GLU A 1 104 ? 36.985 10.661 -54.576 1.00 95.12 104 GLU A N 1
ATOM 885 C CA . GLU A 1 104 ? 38.242 11.342 -54.905 1.00 95.12 104 GLU A CA 1
ATOM 886 C C . GLU A 1 104 ? 39.138 10.471 -55.799 1.00 95.12 104 GLU A C 1
ATOM 888 O O . GLU A 1 104 ? 39.701 10.969 -56.772 1.00 95.12 104 GLU A O 1
ATOM 893 N N . GLY A 1 105 ? 39.235 9.169 -55.512 1.00 95.88 105 GLY A N 1
ATOM 894 C CA . GLY A 1 105 ? 39.967 8.211 -56.342 1.00 95.88 105 GLY A CA 1
ATOM 895 C C . GLY A 1 105 ? 39.373 8.050 -57.743 1.00 95.88 105 GLY A C 1
ATOM 896 O O . GLY A 1 105 ? 40.118 8.039 -58.719 1.00 95.88 105 GLY A O 1
ATOM 897 N N . GLN A 1 106 ? 38.041 7.982 -57.860 1.00 93.62 106 GLN A N 1
ATOM 898 C CA . GLN A 1 106 ? 37.365 7.953 -59.159 1.00 93.62 106 GLN A CA 1
ATOM 899 C C . GLN A 1 106 ? 37.637 9.225 -59.959 1.00 93.62 106 GLN A C 1
ATOM 901 O O . GLN A 1 106 ? 38.025 9.116 -61.112 1.00 93.62 106 GLN A O 1
ATOM 906 N N . ASN A 1 107 ? 37.502 10.411 -59.362 1.00 92.56 107 ASN A N 1
ATOM 907 C CA . ASN A 1 107 ? 37.738 11.666 -60.079 1.00 92.56 107 ASN A CA 1
ATOM 908 C C . ASN A 1 107 ? 39.151 11.737 -60.674 1.00 92.56 107 ASN A C 1
ATOM 910 O O . ASN A 1 107 ? 39.294 12.108 -61.832 1.00 92.56 107 ASN A O 1
ATOM 914 N N . LYS A 1 108 ? 40.176 11.302 -59.927 1.00 93.06 108 LYS A N 1
ATOM 915 C CA . LYS A 1 108 ? 41.559 11.256 -60.433 1.00 93.06 108 LYS A CA 1
ATOM 916 C C . LYS A 1 108 ? 41.712 10.355 -61.658 1.00 93.06 108 LYS A C 1
ATOM 918 O O . LYS A 1 108 ? 42.380 10.739 -62.602 1.00 93.06 108 LYS A O 1
ATOM 923 N N . LEU A 1 109 ? 41.062 9.190 -61.662 1.00 90.69 109 LEU A N 1
ATOM 924 C CA . LEU A 1 109 ? 41.115 8.253 -62.790 1.00 90.69 109 LEU A CA 1
ATOM 925 C C . LEU A 1 109 ? 40.409 8.787 -64.049 1.00 90.69 109 LEU A C 1
ATOM 927 O O . LEU A 1 109 ? 40.691 8.327 -65.145 1.00 90.69 109 LEU A O 1
ATOM 931 N N . TRP A 1 110 ? 39.469 9.723 -63.902 1.00 84.62 110 TRP A N 1
ATOM 932 C CA . TRP A 1 110 ? 38.807 10.381 -65.035 1.00 84.62 110 TRP A CA 1
ATOM 933 C C . TRP A 1 110 ? 39.605 11.568 -65.593 1.00 84.62 110 TRP A C 1
ATOM 935 O O . TRP A 1 110 ? 39.293 12.042 -66.684 1.00 84.62 110 TRP A O 1
ATOM 945 N N . GLU A 1 111 ? 40.583 12.074 -64.839 1.00 81.19 111 GLU A N 1
ATOM 946 C CA . GLU A 1 111 ? 41.461 13.183 -65.234 1.00 81.19 111 GLU A CA 1
ATOM 947 C C . GLU A 1 111 ? 42.766 12.709 -65.911 1.00 81.19 111 GLU A C 1
ATOM 949 O O . GLU A 1 111 ? 43.457 13.533 -66.513 1.00 81.19 111 GLU A O 1
ATOM 954 N N . GLU A 1 112 ? 43.088 11.409 -65.833 1.00 66.12 112 GLU A N 1
ATOM 955 C CA . GLU A 1 112 ? 44.184 10.726 -66.556 1.00 66.12 112 GLU A CA 1
ATOM 956 C C . GLU A 1 112 ? 43.765 10.264 -67.963 1.00 66.12 112 GLU A C 1
ATOM 958 O O . GLU A 1 112 ? 44.601 10.396 -68.889 1.00 66.12 112 GLU A O 1
#